Protein AF-A0A7S1X9G1-F1 (afdb_monomer)

Radius of gyration: 15.55 Å; Cα contacts (8 Å, |Δi|>4): 214; chains: 1; bounding box: 36×43×31 Å

Foldseek 3Di:
DLVLQVQFPDDAAAAELAQLVVVQVCCCPVNVDRAHSPHPRYHYNCDDDLVSVLVNLVVVCPDPSNVPVPRAAEDEDQDLNNQVCQLVADPHHNPPYQAEHEPPDPDDPVSVVVCVVSNHHYDYPVQVSVCSRPVDGPPDPPVPPDDPVVVVD

pLDDT: mean 86.14, std 13.45, range [38.91, 97.38]

Organism: NCBI:txid63592

Mean predicted aligned error: 6.25 Å

Nearest PDB structures (foldseek):
  7bdv-assembly2_C  TM=5.294E-01  e=7.866E-01  Sulfobacillus thermosulfidooxidans
  7bdv-assembly2_D  TM=4.601E-01  e=8.941E-01  Sulfobacillus thermosulfidooxidans
  7u1a-assembly1_A  TM=4.796E-01  e=8.960E+00  Saccharomyces cerevisiae

Solvent-accessible surface area (backbone atoms only — not comparable to full-atom values): 8948 Å² total; per-residue (Å²): 93,48,70,22,66,75,64,28,85,60,93,75,70,48,81,35,55,48,49,32,66,56,48,25,47,47,35,32,77,76,46,71,37,91,47,61,46,84,34,95,44,50,46,48,53,37,45,83,65,68,63,49,48,53,49,50,52,50,60,52,50,71,33,71,77,51,64,40,89,88,53,80,46,78,46,78,44,34,43,57,70,58,53,50,45,47,72,70,28,66,92,82,48,50,82,80,52,47,51,33,37,39,68,84,49,73,61,54,71,68,49,52,52,51,33,51,77,69,76,27,46,74,32,50,70,67,48,48,28,39,28,46,45,68,73,30,42,89,97,46,98,73,88,48,73,74,55,80,75,66,75,76,107

Structure (mmCIF, N/CA/C/O backbone):
data_AF-A0A7S1X9G1-F1
#
_entry.id   AF-A0A7S1X9G1-F1
#
loop_
_atom_site.group_PDB
_atom_site.id
_atom_site.type_symbol
_atom_site.label_atom_id
_atom_site.label_alt_id
_atom_site.label_comp_id
_atom_site.label_asym_id
_atom_site.label_entity_id
_atom_site.label_seq_id
_atom_site.pdbx_PDB_ins_code
_atom_site.Cartn_x
_atom_site.Cartn_y
_atom_site.Cartn_z
_atom_site.occupancy
_atom_site.B_iso_or_equiv
_atom_site.auth_seq_id
_atom_site.auth_comp_id
_atom_site.auth_asym_id
_atom_site.auth_atom_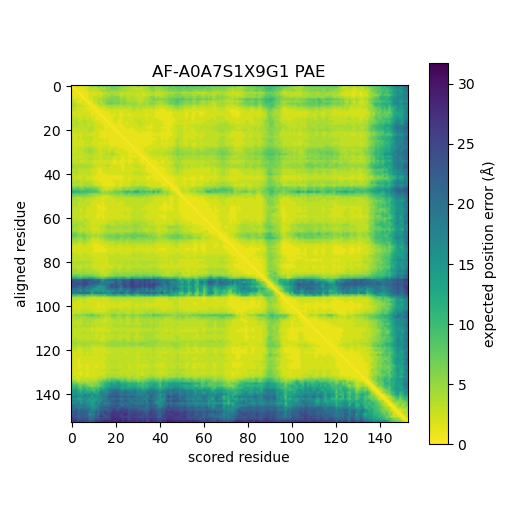id
_atom_site.pdbx_PDB_model_num
ATOM 1 N N . MET A 1 1 ? 6.888 -7.278 9.566 1.00 85.00 1 MET A N 1
ATOM 2 C CA . MET A 1 1 ? 6.854 -6.785 8.170 1.00 85.00 1 MET A CA 1
ATOM 3 C C . MET A 1 1 ? 7.699 -7.633 7.224 1.00 85.00 1 MET A C 1
ATOM 5 O O . MET A 1 1 ? 7.128 -8.237 6.334 1.00 85.00 1 MET A O 1
ATOM 9 N N . ILE A 1 2 ? 9.022 -7.736 7.415 1.00 88.12 2 ILE A N 1
ATOM 10 C CA . ILE A 1 2 ? 9.921 -8.515 6.529 1.00 88.12 2 ILE A CA 1
ATOM 11 C C . ILE A 1 2 ? 9.419 -9.940 6.299 1.00 88.12 2 ILE A C 1
ATOM 13 O O . ILE A 1 2 ? 9.226 -10.367 5.166 1.00 88.12 2 ILE A O 1
ATOM 17 N N . ASP A 1 3 ? 9.166 -10.645 7.398 1.00 88.31 3 ASP A N 1
ATOM 18 C CA . ASP A 1 3 ? 8.652 -12.009 7.379 1.00 88.31 3 ASP A CA 1
ATOM 19 C C . ASP A 1 3 ? 7.302 -12.123 6.651 1.00 88.31 3 ASP A C 1
ATOM 21 O O . ASP A 1 3 ? 7.088 -13.056 5.887 1.00 88.31 3 ASP A O 1
ATOM 25 N N . ALA A 1 4 ? 6.421 -11.131 6.821 1.00 90.19 4 ALA A N 1
ATOM 26 C CA . ALA A 1 4 ? 5.140 -11.080 6.124 1.00 90.19 4 ALA A CA 1
ATOM 27 C C . ALA A 1 4 ? 5.324 -10.928 4.609 1.00 90.19 4 ALA A C 1
ATOM 29 O O . ALA A 1 4 ? 4.741 -11.685 3.847 1.00 90.19 4 ALA A O 1
ATOM 30 N N . LEU A 1 5 ? 6.173 -9.995 4.170 1.00 88.50 5 LEU A N 1
ATOM 31 C CA . LEU A 1 5 ? 6.416 -9.750 2.746 1.00 88.50 5 LEU A CA 1
ATOM 32 C C . LEU A 1 5 ? 7.124 -10.922 2.059 1.00 88.50 5 LEU A C 1
ATOM 34 O O . LEU A 1 5 ? 6.813 -11.227 0.913 1.00 88.50 5 LEU A O 1
ATOM 38 N N . ARG A 1 6 ? 8.062 -11.587 2.746 1.00 84.94 6 ARG A N 1
ATOM 39 C CA . ARG A 1 6 ? 8.788 -12.747 2.203 1.00 84.94 6 ARG A CA 1
ATOM 40 C C . ARG A 1 6 ? 7.896 -13.965 1.992 1.00 84.94 6 ARG A C 1
ATOM 42 O O . ARG A 1 6 ? 8.111 -14.701 1.036 1.00 84.94 6 ARG A O 1
ATOM 49 N N . HIS A 1 7 ? 6.929 -14.170 2.880 1.00 83.56 7 HIS A N 1
ATOM 50 C CA . HIS A 1 7 ? 6.037 -15.329 2.857 1.00 83.56 7 HIS A CA 1
ATOM 51 C C . HIS A 1 7 ? 4.638 -15.000 2.329 1.00 83.56 7 HIS A C 1
ATOM 53 O O . HIS A 1 7 ? 3.750 -15.843 2.414 1.00 83.56 7 HIS A O 1
ATOM 59 N N . SER A 1 8 ? 4.425 -13.791 1.801 1.00 86.00 8 SER A N 1
ATOM 60 C CA . SER A 1 8 ? 3.124 -13.411 1.264 1.00 86.00 8 SER A CA 1
ATOM 61 C C . SER A 1 8 ? 2.798 -14.283 0.047 1.00 86.00 8 SER A C 1
ATOM 63 O O . SER A 1 8 ? 3.575 -14.296 -0.913 1.00 86.00 8 SER A O 1
ATOM 65 N N . PRO A 1 9 ? 1.655 -14.989 0.043 1.00 85.62 9 PRO A N 1
ATOM 66 C CA . PRO A 1 9 ? 1.196 -15.724 -1.130 1.00 85.62 9 PRO A CA 1
ATOM 67 C C . PRO A 1 9 ? 0.634 -14.784 -2.208 1.00 85.62 9 PRO A C 1
ATOM 69 O O . PRO A 1 9 ? 0.390 -15.209 -3.337 1.00 85.62 9 PRO A O 1
ATOM 72 N N . ASN A 1 10 ? 0.428 -13.506 -1.869 1.00 88.12 10 ASN A N 1
ATOM 73 C CA . ASN A 1 10 ? -0.228 -12.521 -2.712 1.00 88.12 10 ASN A CA 1
ATOM 74 C C . ASN A 1 10 ? 0.795 -11.620 -3.426 1.00 88.12 10 ASN A C 1
ATOM 76 O O . ASN A 1 10 ? 1.844 -11.289 -2.866 1.00 88.12 10 ASN A O 1
ATOM 80 N N . PRO A 1 11 ? 0.509 -11.162 -4.657 1.00 90.12 11 PRO A N 1
ATOM 81 C CA . PRO A 1 11 ? 1.350 -10.175 -5.323 1.00 90.12 11 PRO A CA 1
ATOM 82 C C . PRO A 1 11 ? 1.411 -8.856 -4.541 1.00 90.12 11 PRO A C 1
ATOM 84 O O . PRO A 1 11 ? 0.379 -8.269 -4.223 1.00 90.12 11 PRO A O 1
ATOM 87 N N . VAL A 1 12 ? 2.624 -8.350 -4.311 1.00 92.50 12 VAL A N 1
ATOM 88 C CA . VAL A 1 12 ? 2.865 -7.042 -3.683 1.00 92.50 12 VAL A CA 1
ATOM 89 C C . VAL A 1 12 ? 3.494 -6.088 -4.696 1.00 92.50 12 VAL A C 1
ATOM 91 O O . VAL A 1 12 ? 4.453 -6.445 -5.386 1.00 92.50 12 VAL A O 1
ATOM 94 N N . TYR A 1 13 ? 2.958 -4.869 -4.756 1.00 94.69 13 TYR A N 1
ATOM 95 C CA . TYR A 1 13 ? 3.455 -3.764 -5.573 1.00 94.69 13 TYR A CA 1
ATOM 96 C C . TYR A 1 13 ? 3.912 -2.617 -4.669 1.00 94.69 13 TYR A C 1
ATOM 98 O O . TYR A 1 13 ? 3.328 -2.379 -3.613 1.00 94.69 13 TYR A O 1
ATOM 106 N N . PHE A 1 14 ? 4.941 -1.887 -5.091 1.00 95.25 14 PHE A N 1
ATOM 107 C CA . PHE A 1 14 ? 5.507 -0.761 -4.355 1.00 95.25 14 PHE A CA 1
ATOM 108 C C . PHE A 1 14 ? 5.267 0.530 -5.132 1.00 95.25 14 PHE A C 1
ATOM 110 O O . PHE A 1 14 ? 5.796 0.691 -6.228 1.00 95.25 14 PHE A O 1
ATOM 117 N N . ALA A 1 15 ? 4.497 1.455 -4.560 1.00 94.88 15 ALA A N 1
ATOM 118 C CA . ALA A 1 15 ? 4.216 2.766 -5.140 1.00 94.88 15 ALA A CA 1
ATOM 119 C C . ALA A 1 15 ? 4.892 3.862 -4.302 1.00 94.88 15 ALA A C 1
ATOM 121 O O . ALA A 1 15 ? 4.564 4.041 -3.132 1.00 94.88 15 ALA A O 1
ATOM 122 N N . SER A 1 16 ? 5.848 4.597 -4.874 1.00 94.62 16 SER A N 1
ATOM 123 C CA . SER A 1 16 ? 6.667 5.561 -4.132 1.00 94.62 16 SER A CA 1
ATOM 124 C C . SER A 1 16 ? 6.998 6.813 -4.936 1.00 94.62 16 SER A C 1
ATOM 126 O O . SER A 1 16 ? 7.217 6.766 -6.143 1.00 94.62 16 SER A O 1
ATOM 128 N N . SER A 1 17 ? 7.111 7.947 -4.244 1.00 94.31 17 SER A N 1
ATOM 129 C CA . SER A 1 17 ? 7.628 9.201 -4.807 1.00 94.31 17 SER A CA 1
ATOM 130 C C . SER A 1 17 ? 9.154 9.213 -4.961 1.00 94.31 17 SER A C 1
ATOM 132 O O . SER A 1 17 ? 9.709 10.091 -5.617 1.00 94.31 17 SER A O 1
ATOM 134 N N . LYS A 1 18 ? 9.853 8.244 -4.356 1.00 94.88 18 LYS A N 1
ATOM 135 C CA . LYS A 1 18 ? 11.308 8.069 -4.466 1.00 94.88 18 LYS A CA 1
ATOM 136 C C . LYS A 1 18 ? 11.678 7.476 -5.827 1.00 94.88 18 LYS A C 1
ATOM 138 O O . LYS A 1 18 ? 10.849 6.829 -6.454 1.00 94.88 18 LYS A O 1
ATOM 143 N N . SER A 1 19 ? 12.921 7.665 -6.275 1.00 96.56 19 SER A N 1
ATOM 144 C CA . SER A 1 19 ? 13.422 7.031 -7.505 1.00 96.56 19 SER A CA 1
ATOM 145 C C . SER A 1 19 ? 13.471 5.504 -7.378 1.00 96.56 19 SER A C 1
ATOM 147 O O . SER A 1 19 ? 13.621 4.982 -6.272 1.00 96.56 19 SER A O 1
ATOM 149 N N . GLY A 1 20 ? 13.397 4.788 -8.505 1.00 96.44 20 GLY A N 1
ATOM 150 C CA . GLY A 1 20 ? 13.405 3.319 -8.519 1.00 96.44 20 GLY A CA 1
ATOM 151 C C . GLY A 1 20 ? 14.641 2.733 -7.835 1.00 96.44 20 GLY A C 1
ATOM 152 O O . GLY A 1 20 ? 14.514 1.875 -6.963 1.00 96.44 20 GLY A O 1
ATOM 153 N N . ALA A 1 21 ? 15.826 3.271 -8.139 1.00 96.56 21 ALA A N 1
ATOM 154 C CA . ALA A 1 21 ? 17.077 2.866 -7.500 1.00 96.56 21 ALA A CA 1
ATOM 155 C C . ALA A 1 21 ? 17.040 3.027 -5.968 1.00 96.56 21 ALA A C 1
ATOM 157 O O . ALA A 1 21 ? 17.523 2.164 -5.234 1.00 96.56 21 ALA A O 1
ATOM 158 N N . LEU A 1 22 ? 16.436 4.112 -5.464 1.00 96.81 22 LEU A N 1
ATOM 159 C CA . LEU A 1 22 ? 16.304 4.334 -4.025 1.00 96.81 22 LEU A CA 1
ATOM 160 C C . LEU A 1 22 ? 15.273 3.392 -3.394 1.00 96.81 22 LEU A C 1
ATOM 162 O O . LEU A 1 22 ? 15.530 2.864 -2.316 1.00 96.81 22 LEU A O 1
ATOM 166 N N . VAL A 1 23 ? 14.136 3.154 -4.056 1.00 96.62 23 VAL A N 1
ATOM 167 C CA . VAL A 1 23 ? 13.137 2.172 -3.599 1.00 96.62 23 VAL A CA 1
ATOM 168 C C . VAL A 1 23 ? 13.781 0.795 -3.483 1.00 96.62 23 VAL A C 1
ATOM 170 O O . VAL A 1 23 ? 13.756 0.207 -2.409 1.00 96.62 23 VAL A O 1
ATOM 173 N N . SER A 1 24 ? 14.435 0.327 -4.542 1.00 96.44 24 SER A N 1
ATO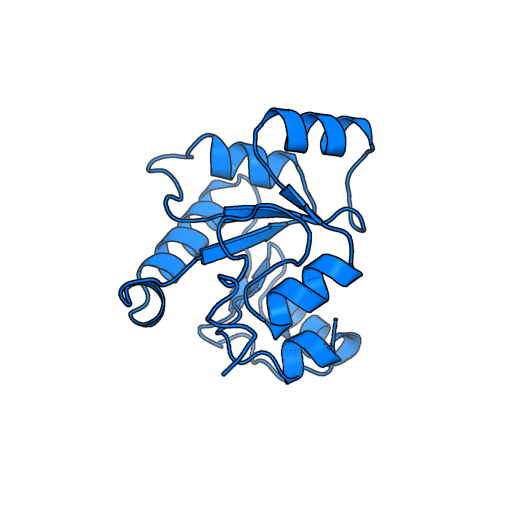M 174 C CA . SER A 1 24 ? 15.088 -0.988 -4.595 1.00 96.44 24 SER A CA 1
ATOM 175 C C . SER A 1 24 ? 16.144 -1.149 -3.511 1.00 96.44 24 SER A C 1
ATOM 177 O O . SER A 1 24 ? 16.193 -2.168 -2.824 1.00 96.44 24 SER A O 1
ATOM 179 N N . ARG A 1 25 ? 16.941 -0.100 -3.278 1.00 96.94 25 ARG A N 1
ATOM 180 C CA . ARG A 1 25 ? 17.902 -0.077 -2.177 1.00 96.94 25 ARG A CA 1
ATOM 181 C C . ARG A 1 25 ? 17.223 -0.177 -0.812 1.00 96.94 25 ARG A C 1
ATOM 183 O O . ARG A 1 25 ? 17.659 -0.972 0.006 1.00 96.94 25 ARG A O 1
ATOM 190 N N . ILE A 1 26 ? 16.160 0.588 -0.556 1.00 94.44 26 ILE A N 1
ATOM 191 C CA . ILE A 1 26 ? 15.425 0.527 0.720 1.00 94.44 26 ILE A CA 1
ATOM 192 C C . ILE A 1 26 ? 14.802 -0.859 0.925 1.00 94.44 26 ILE A C 1
ATOM 194 O O . ILE A 1 26 ? 14.878 -1.405 2.025 1.00 94.44 26 ILE A O 1
ATOM 198 N N . LEU A 1 27 ? 14.209 -1.446 -0.118 1.00 93.88 27 LEU A N 1
ATOM 199 C CA . LEU A 1 27 ? 13.636 -2.793 -0.064 1.00 93.88 27 LEU A CA 1
ATOM 200 C C . LEU A 1 27 ? 14.705 -3.838 0.281 1.00 93.88 27 LEU A C 1
ATOM 202 O O . LEU A 1 27 ? 14.466 -4.703 1.123 1.00 93.88 27 LEU A O 1
ATOM 206 N N . ARG A 1 28 ? 15.903 -3.720 -0.295 1.00 94.69 28 ARG A N 1
ATOM 207 C CA . ARG A 1 28 ? 17.024 -4.610 0.011 1.00 94.69 28 ARG A CA 1
ATOM 208 C C . ARG A 1 28 ? 17.567 -4.386 1.420 1.00 94.69 28 ARG A C 1
ATOM 210 O O . ARG A 1 28 ? 17.624 -5.330 2.200 1.00 94.69 28 ARG A O 1
ATOM 217 N N . ASP A 1 29 ? 17.936 -3.153 1.747 1.00 94.69 29 ASP A N 1
ATOM 218 C CA . ASP A 1 29 ? 18.687 -2.826 2.962 1.00 94.69 29 ASP A CA 1
ATOM 219 C C . ASP A 1 29 ? 17.807 -2.943 4.219 1.00 94.69 29 ASP A C 1
ATOM 221 O O . ASP A 1 29 ? 18.258 -3.450 5.245 1.00 94.69 29 ASP A O 1
ATOM 225 N N . ASN A 1 30 ? 16.534 -2.531 4.139 1.00 90.69 30 ASN A N 1
ATOM 226 C CA . ASN A 1 30 ? 15.641 -2.492 5.302 1.00 90.69 30 ASN A CA 1
ATOM 227 C C . ASN A 1 30 ? 14.681 -3.677 5.365 1.00 90.69 30 ASN A C 1
ATOM 229 O O . ASN A 1 30 ? 14.254 -4.050 6.456 1.00 90.69 30 ASN A O 1
ATOM 233 N N . LEU A 1 31 ? 14.292 -4.238 4.213 1.00 87.38 31 LEU A N 1
ATOM 234 C CA . LEU A 1 31 ? 13.317 -5.331 4.157 1.00 87.38 31 LEU A CA 1
ATOM 235 C C . LEU A 1 31 ? 13.919 -6.658 3.689 1.00 87.38 31 LEU A C 1
ATOM 237 O O . LEU A 1 31 ? 13.233 -7.679 3.715 1.00 87.38 31 LEU A O 1
ATOM 241 N N . GLY A 1 32 ? 15.194 -6.677 3.291 1.00 88.88 32 GLY A N 1
ATOM 242 C CA . GLY A 1 32 ? 15.854 -7.876 2.788 1.00 88.88 32 GLY A CA 1
ATOM 243 C C . GLY A 1 32 ? 15.150 -8.475 1.569 1.00 88.88 32 GL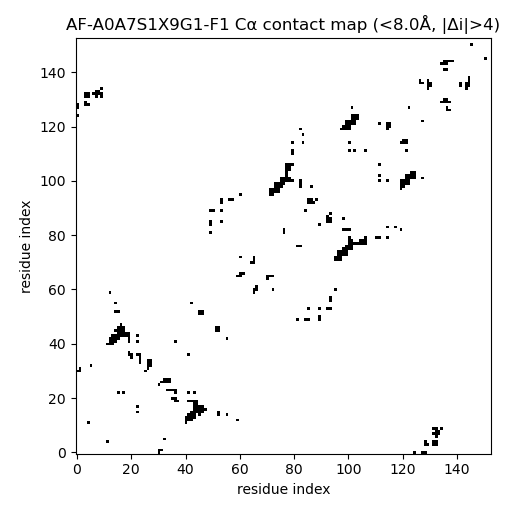Y A C 1
ATOM 244 O O . GLY A 1 32 ? 15.129 -9.702 1.449 1.00 88.88 32 GLY A O 1
ATOM 245 N N . LEU A 1 33 ? 14.524 -7.632 0.741 1.00 90.38 33 LEU A N 1
ATOM 246 C CA . LEU A 1 33 ? 13.841 -7.989 -0.501 1.00 90.38 33 LEU A CA 1
ATOM 247 C C . LEU A 1 33 ? 14.675 -7.499 -1.685 1.00 90.38 33 LEU A C 1
ATOM 249 O O . LEU A 1 33 ? 14.834 -6.294 -1.871 1.00 90.38 33 LEU A O 1
ATOM 253 N N . ASP A 1 34 ? 15.191 -8.421 -2.495 1.00 92.56 34 ASP A N 1
ATOM 254 C CA . ASP A 1 34 ? 15.962 -8.063 -3.687 1.00 92.56 34 ASP A CA 1
ATOM 255 C C . ASP A 1 34 ? 15.023 -7.856 -4.883 1.00 92.56 34 ASP A C 1
ATOM 257 O O . ASP A 1 34 ? 14.731 -8.774 -5.648 1.00 92.56 34 ASP A O 1
ATOM 261 N N . VAL A 1 35 ? 14.474 -6.644 -4.981 1.00 93.38 35 VAL A N 1
ATOM 262 C CA . VAL A 1 35 ? 13.589 -6.221 -6.073 1.00 93.38 35 VAL A CA 1
ATOM 263 C C . VAL A 1 35 ? 14.339 -5.185 -6.915 1.00 93.38 35 VAL A C 1
ATOM 265 O O . VAL A 1 35 ? 14.647 -4.121 -6.380 1.00 93.38 35 VAL A O 1
ATOM 268 N N . PRO A 1 36 ? 14.648 -5.475 -8.192 1.00 95.19 36 PRO A N 1
ATOM 269 C CA . PRO A 1 36 ? 15.272 -4.518 -9.109 1.00 95.19 36 PRO A CA 1
ATOM 270 C C . PRO A 1 36 ? 14.414 -3.269 -9.348 1.00 95.19 36 PRO A C 1
ATOM 272 O O . PRO A 1 36 ? 13.189 -3.316 -9.211 1.00 95.19 36 PRO A O 1
ATOM 275 N N . ASP A 1 37 ? 15.037 -2.162 -9.756 1.00 94.38 37 ASP A N 1
ATOM 276 C CA . ASP A 1 37 ? 14.337 -0.893 -9.988 1.00 94.38 37 ASP A CA 1
ATOM 277 C C . ASP A 1 37 ? 13.549 -0.842 -11.299 1.00 94.38 37 ASP A C 1
ATOM 279 O O . ASP A 1 37 ? 12.638 -0.025 -11.421 1.00 94.38 37 ASP A O 1
ATOM 283 N N . ASP A 1 38 ? 13.847 -1.743 -12.232 1.00 93.69 38 ASP A N 1
ATOM 284 C CA . ASP A 1 38 ? 13.092 -2.004 -13.460 1.00 93.69 38 ASP A CA 1
ATOM 285 C C . ASP A 1 38 ? 12.002 -3.082 -13.286 1.00 93.69 38 ASP A C 1
ATOM 287 O O . ASP A 1 38 ? 11.301 -3.436 -14.238 1.00 93.69 38 ASP A O 1
ATOM 291 N N . SER A 1 39 ? 11.825 -3.599 -12.066 1.00 94.94 39 SER A N 1
ATOM 292 C CA . SER A 1 39 ? 10.797 -4.589 -11.762 1.00 94.94 39 SER A CA 1
ATOM 293 C C . SER A 1 39 ? 9.397 -4.052 -12.083 1.00 94.94 39 SER A C 1
ATOM 295 O O . SER A 1 39 ? 9.039 -2.959 -11.638 1.00 94.94 39 SER A O 1
ATOM 297 N N . PRO A 1 40 ? 8.511 -4.852 -12.712 1.00 92.75 40 PRO A N 1
ATOM 298 C CA . PRO A 1 40 ? 7.124 -4.451 -12.968 1.00 92.75 40 PRO A CA 1
ATOM 299 C C . PRO A 1 40 ? 6.292 -4.283 -11.684 1.00 92.75 40 PRO A C 1
ATOM 301 O O . PRO A 1 40 ? 5.122 -3.902 -11.750 1.00 92.75 40 PRO A O 1
ATOM 304 N N . ARG A 1 41 ? 6.870 -4.604 -10.517 1.00 93.00 41 ARG A N 1
ATOM 305 C CA . ARG A 1 41 ? 6.271 -4.400 -9.194 1.00 93.00 41 ARG A CA 1
ATOM 306 C C . ARG A 1 41 ? 6.611 -3.040 -8.583 1.00 93.00 41 ARG A C 1
ATOM 308 O O . ARG A 1 41 ? 6.037 -2.703 -7.552 1.00 93.00 41 ARG A O 1
ATOM 315 N N . VAL A 1 42 ? 7.532 -2.277 -9.174 1.00 95.81 42 VAL A N 1
ATOM 316 C CA . VAL A 1 42 ? 8.007 -0.994 -8.642 1.00 95.81 42 VAL A CA 1
ATOM 317 C C . VAL A 1 42 ? 7.459 0.154 -9.487 1.00 95.81 42 VAL A C 1
ATOM 319 O O . VAL A 1 42 ? 7.809 0.327 -10.647 1.00 95.81 42 VAL A O 1
ATOM 322 N N . PHE A 1 43 ? 6.614 0.973 -8.869 1.00 96.06 43 PHE A N 1
ATOM 323 C CA . PHE A 1 43 ? 6.091 2.223 -9.410 1.00 96.06 43 PHE A CA 1
ATOM 324 C C . PHE A 1 43 ? 6.740 3.372 -8.638 1.00 96.06 43 PHE A C 1
ATOM 326 O O . PHE A 1 43 ? 6.319 3.733 -7.539 1.00 96.06 43 PHE A O 1
ATOM 333 N N . ALA A 1 44 ? 7.825 3.903 -9.188 1.00 96.31 44 ALA A N 1
ATOM 334 C CA . ALA A 1 44 ? 8.670 4.903 -8.547 1.00 96.31 44 ALA A CA 1
ATOM 335 C C . ALA A 1 44 ? 8.510 6.292 -9.188 1.00 96.31 44 ALA A C 1
ATOM 337 O O . ALA A 1 44 ? 7.952 6.431 -10.273 1.00 96.31 44 ALA A O 1
ATOM 338 N N . GLY A 1 45 ? 9.015 7.333 -8.523 1.00 94.56 45 GLY A N 1
ATOM 339 C CA . GLY A 1 45 ? 8.952 8.713 -9.015 1.00 94.56 45 GLY A CA 1
ATOM 340 C C . GLY A 1 45 ? 7.540 9.306 -9.026 1.00 94.56 45 GLY A C 1
ATOM 341 O O . GLY A 1 45 ? 7.296 10.282 -9.729 1.00 94.56 45 GLY A O 1
ATOM 342 N N . LEU A 1 46 ? 6.615 8.740 -8.243 1.00 93.31 46 LEU A N 1
ATOM 343 C CA . LEU A 1 46 ? 5.227 9.192 -8.104 1.00 93.31 46 LEU A CA 1
ATOM 344 C C . LEU A 1 46 ? 5.153 10.460 -7.237 1.00 93.31 46 LEU A C 1
ATOM 346 O O . LEU A 1 46 ? 4.636 10.446 -6.116 1.00 93.31 46 LEU A O 1
ATOM 350 N N . LEU A 1 47 ? 5.778 11.537 -7.712 1.00 89.06 47 LEU A N 1
ATOM 351 C CA . LEU A 1 47 ? 5.805 12.826 -7.030 1.00 89.06 47 LEU A CA 1
ATOM 352 C C . LEU A 1 47 ? 4.381 13.399 -6.923 1.00 89.06 47 LEU A C 1
ATOM 354 O O . LEU A 1 47 ? 3.582 13.202 -7.841 1.00 89.06 47 LEU A O 1
ATOM 358 N N . PRO A 1 48 ? 4.058 14.123 -5.836 1.00 82.38 48 PRO A N 1
ATOM 359 C CA . PR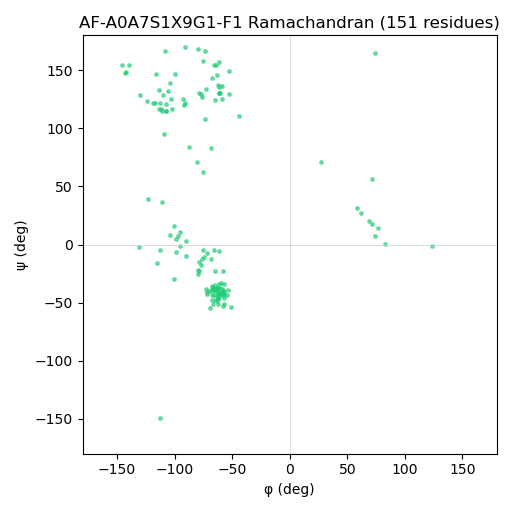O A 1 48 ? 2.831 14.904 -5.768 1.00 82.38 48 PRO A CA 1
ATOM 360 C C . PRO A 1 48 ? 2.696 15.853 -6.975 1.00 82.38 48 PRO A C 1
ATOM 362 O O . PRO A 1 48 ? 3.713 16.354 -7.464 1.00 82.38 48 PRO A O 1
ATOM 365 N N . PRO A 1 49 ? 1.465 16.162 -7.420 1.00 83.44 49 PRO A N 1
ATOM 366 C CA . PRO A 1 49 ? 0.191 15.807 -6.786 1.00 83.44 49 PRO A CA 1
ATOM 367 C C . PRO A 1 49 ? -0.256 14.348 -7.053 1.00 83.44 49 PRO A C 1
ATOM 369 O O . PRO A 1 49 ? 0.338 13.625 -7.849 1.00 83.44 49 PRO A O 1
ATOM 372 N N . ASN A 1 50 ? -1.276 13.872 -6.327 1.00 85.94 50 ASN A N 1
ATOM 373 C CA . ASN A 1 50 ? -1.641 12.446 -6.206 1.00 85.94 50 ASN A CA 1
ATOM 374 C C . ASN A 1 50 ? -2.052 11.728 -7.519 1.00 85.94 50 ASN A C 1
ATOM 376 O O . ASN A 1 50 ? -2.228 10.510 -7.516 1.00 85.94 50 ASN A O 1
ATOM 380 N N . GLN A 1 51 ? -2.161 12.436 -8.645 1.00 87.00 51 GLN A N 1
ATOM 381 C CA . GLN A 1 51 ? -2.513 11.913 -9.971 1.00 87.00 51 GLN A CA 1
ATOM 382 C C . GLN A 1 51 ? -1.561 10.807 -10.437 1.00 87.00 51 GLN A C 1
ATOM 384 O O . GLN A 1 51 ? -2.021 9.794 -10.959 1.00 87.00 51 GLN A O 1
ATOM 389 N N . ALA A 1 52 ? -0.250 10.968 -10.224 1.00 90.00 52 ALA A N 1
ATOM 390 C CA . ALA A 1 52 ? 0.735 9.959 -10.620 1.00 90.00 52 ALA A CA 1
ATOM 391 C C . ALA A 1 52 ? 0.513 8.638 -9.868 1.00 90.00 52 ALA A C 1
ATOM 393 O O . ALA A 1 52 ? 0.566 7.557 -10.455 1.00 90.00 52 ALA A O 1
ATOM 394 N N . LYS A 1 53 ? 0.189 8.722 -8.572 1.00 91.75 53 LYS A N 1
ATOM 395 C CA . LYS A 1 53 ? -0.118 7.544 -7.757 1.00 91.75 53 LYS A CA 1
ATOM 396 C C . LYS A 1 53 ? -1.458 6.916 -8.146 1.00 91.75 53 LYS A C 1
ATOM 398 O O . LYS A 1 53 ? -1.531 5.699 -8.263 1.00 91.75 53 LYS A O 1
ATOM 403 N N . ALA A 1 54 ? -2.478 7.723 -8.439 1.00 90.19 54 ALA A N 1
ATOM 404 C CA . ALA A 1 54 ? -3.750 7.223 -8.962 1.00 90.19 54 ALA A CA 1
ATOM 405 C C . ALA A 1 54 ? -3.572 6.481 -10.301 1.00 90.19 54 ALA A C 1
ATOM 407 O O . ALA A 1 54 ? -4.148 5.413 -10.494 1.00 90.19 54 ALA A O 1
ATOM 408 N N . ALA A 1 55 ? -2.741 7.007 -11.209 1.00 89.31 55 ALA A N 1
ATOM 409 C CA . ALA A 1 55 ? -2.410 6.340 -12.466 1.00 89.31 55 ALA A CA 1
ATOM 410 C C . ALA A 1 55 ? -1.705 4.996 -12.226 1.00 89.31 55 ALA A C 1
ATOM 412 O O . ALA A 1 55 ? -2.143 3.985 -12.765 1.00 89.31 55 ALA A O 1
ATOM 413 N N . ALA A 1 56 ? -0.709 4.954 -11.334 1.00 92.56 56 ALA A N 1
ATOM 414 C CA . ALA A 1 56 ? -0.043 3.708 -10.954 1.00 92.56 56 ALA A CA 1
ATOM 415 C C . ALA A 1 56 ? -1.025 2.662 -10.391 1.00 92.56 56 ALA A C 1
ATOM 417 O O . ALA A 1 56 ? -0.968 1.496 -10.770 1.00 92.56 56 ALA A O 1
ATOM 418 N N . LEU A 1 57 ? -1.967 3.061 -9.528 1.00 92.25 57 LEU A N 1
ATOM 419 C CA . LEU A 1 57 ? -2.988 2.148 -8.998 1.00 92.25 57 LEU A CA 1
ATOM 420 C C . LEU A 1 57 ? -3.941 1.626 -10.080 1.00 92.25 57 LEU A C 1
ATOM 422 O O . LEU A 1 57 ? -4.352 0.467 -10.014 1.00 92.25 57 LEU A O 1
ATOM 426 N N . ARG A 1 58 ? -4.273 2.434 -11.095 1.00 90.69 58 ARG A N 1
ATOM 427 C CA . ARG A 1 58 ? -5.044 1.968 -12.260 1.00 90.69 58 ARG A CA 1
ATOM 428 C C . ARG A 1 58 ? -4.248 0.977 -13.107 1.00 90.69 58 ARG A C 1
ATOM 430 O O . ARG A 1 58 ? -4.783 -0.072 -13.459 1.00 90.69 58 ARG A O 1
ATOM 437 N N . ASP A 1 59 ? -2.971 1.255 -13.356 1.00 91.56 59 ASP A N 1
ATOM 438 C CA . ASP A 1 59 ? -2.081 0.358 -14.103 1.00 91.56 59 ASP A CA 1
A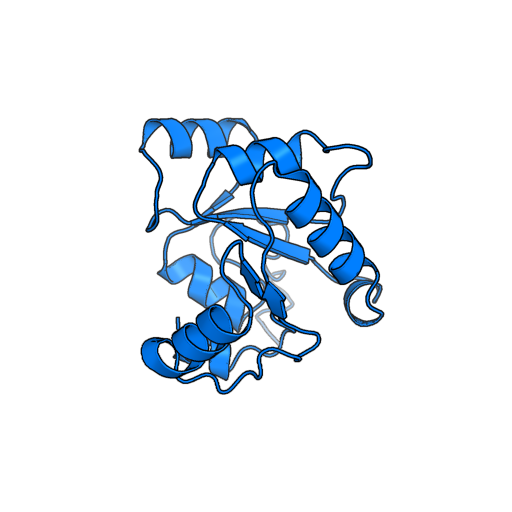TOM 439 C C . ASP A 1 59 ? -1.887 -0.984 -13.385 1.00 91.56 59 ASP A C 1
ATOM 441 O O . ASP A 1 59 ? -1.828 -2.036 -14.025 1.00 91.56 59 ASP A O 1
ATOM 445 N N . ILE A 1 60 ? -1.806 -0.966 -12.050 1.00 92.50 60 ILE A N 1
ATOM 446 C CA . ILE A 1 60 ? -1.765 -2.181 -11.228 1.00 92.50 60 ILE A CA 1
ATOM 447 C C . ILE A 1 60 ? -3.104 -2.916 -11.304 1.00 92.50 60 ILE A C 1
ATOM 449 O O . ILE A 1 60 ? -3.118 -4.118 -11.561 1.00 92.50 60 ILE A O 1
ATOM 453 N N . ALA A 1 61 ? -4.228 -2.216 -11.131 1.00 91.12 61 ALA A N 1
ATOM 454 C CA . ALA A 1 61 ? -5.552 -2.831 -11.192 1.00 91.12 61 ALA A CA 1
ATOM 455 C C . ALA A 1 61 ? -5.819 -3.492 -12.554 1.00 91.12 61 ALA A C 1
ATOM 457 O O . ALA A 1 61 ? -6.449 -4.542 -12.600 1.00 91.12 61 ALA A O 1
ATOM 458 N N . ALA A 1 62 ? -5.290 -2.944 -13.651 1.00 91.12 62 ALA A N 1
ATOM 459 C CA . ALA A 1 62 ? -5.419 -3.511 -14.994 1.00 91.12 62 ALA A CA 1
ATOM 460 C C . ALA A 1 62 ? -4.589 -4.793 -15.231 1.00 91.12 62 ALA A C 1
ATOM 462 O O . ALA A 1 62 ? -4.719 -5.426 -16.282 1.00 91.12 62 ALA A O 1
ATOM 463 N N . ARG A 1 63 ? -3.723 -5.205 -14.292 1.00 90.75 63 ARG A N 1
ATOM 464 C CA . ARG A 1 63 ? -2.924 -6.434 -14.435 1.00 90.75 63 ARG A CA 1
ATOM 465 C C . ARG A 1 63 ? -3.828 -7.675 -14.394 1.00 90.75 63 ARG A C 1
ATOM 467 O O . ARG A 1 63 ? -4.735 -7.723 -13.567 1.00 90.75 63 ARG A O 1
ATOM 474 N N . PRO A 1 64 ? -3.540 -8.736 -15.178 1.00 90.69 64 PRO A N 1
ATOM 475 C CA . PRO A 1 64 ? -4.383 -9.937 -15.221 1.00 90.69 64 PRO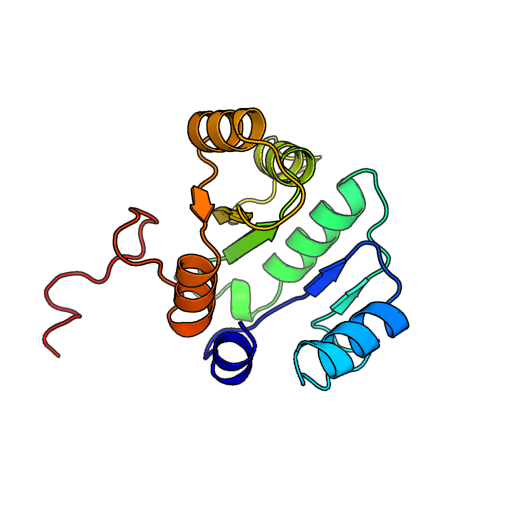 A CA 1
ATOM 476 C C . PRO A 1 64 ? -4.661 -10.565 -13.850 1.00 90.69 64 PRO A C 1
ATOM 478 O O . PRO A 1 64 ? -5.786 -10.964 -13.576 1.00 90.69 64 PRO A O 1
ATOM 481 N N . VAL A 1 65 ? -3.664 -10.587 -12.957 1.00 87.81 65 VAL A N 1
ATOM 482 C CA . VAL A 1 65 ? -3.820 -11.139 -11.601 1.00 87.81 65 VAL A CA 1
ATOM 483 C C . VAL A 1 65 ? -4.881 -10.394 -10.781 1.00 87.81 65 VAL A C 1
ATOM 485 O O . VAL A 1 65 ? -5.627 -11.020 -10.035 1.00 87.81 65 VAL A O 1
ATOM 488 N N . CYS A 1 66 ? -5.004 -9.081 -10.987 1.00 88.38 66 CYS A N 1
ATOM 489 C CA . CYS A 1 66 ? -5.976 -8.209 -10.331 1.00 88.38 66 CYS A CA 1
ATOM 490 C C . CYS A 1 66 ? -7.383 -8.300 -10.944 1.00 88.38 66 CYS A C 1
ATOM 492 O O . CYS A 1 66 ? -8.338 -7.852 -10.320 1.00 88.38 66 CYS A O 1
ATOM 494 N N . GLN A 1 67 ? -7.516 -8.875 -12.143 1.00 87.62 67 GLN A N 1
ATOM 495 C CA . GLN A 1 67 ? -8.790 -9.054 -12.853 1.00 87.62 67 GLN A CA 1
ATOM 496 C C . GLN A 1 67 ? -9.414 -10.438 -12.616 1.00 87.62 67 GLN A C 1
ATOM 498 O O . GLN A 1 67 ? -10.493 -10.734 -13.128 1.00 87.62 67 GLN A O 1
ATOM 503 N N . THR A 1 68 ? -8.744 -11.301 -11.848 1.00 86.88 68 THR A N 1
ATOM 504 C CA . THR A 1 68 ? -9.277 -12.615 -11.476 1.00 86.88 68 THR A CA 1
ATOM 505 C C . THR A 1 68 ? -10.567 -12.438 -10.665 1.00 86.88 68 THR A C 1
ATOM 507 O O . THR A 1 68 ? -10.589 -11.605 -9.756 1.00 86.88 68 THR A O 1
ATOM 510 N N . PRO A 1 69 ? -11.641 -13.203 -10.937 1.00 86.12 69 PRO A N 1
ATOM 511 C CA . PRO A 1 69 ? -12.854 -13.149 -10.129 1.00 86.12 69 PRO A CA 1
ATOM 512 C C . PRO A 1 69 ? -12.546 -13.339 -8.640 1.00 86.12 69 PRO A C 1
ATOM 514 O O . PRO A 1 69 ? -11.843 -14.273 -8.263 1.00 86.12 69 PRO A O 1
ATOM 517 N N . GLY A 1 70 ? -13.054 -12.434 -7.802 1.00 83.62 70 GLY A N 1
ATOM 518 C CA . GLY A 1 70 ? -12.804 -12.448 -6.359 1.00 83.62 70 GLY A CA 1
ATOM 519 C C . GLY A 1 70 ? -11.479 -11.812 -5.917 1.00 83.62 70 GLY A C 1
ATOM 520 O O . GLY A 1 70 ? -11.224 -11.763 -4.716 1.00 83.62 70 GLY A O 1
ATOM 521 N N . ALA A 1 71 ? -10.655 -11.289 -6.835 1.00 86.75 71 ALA A N 1
ATOM 522 C CA . ALA A 1 71 ? -9.454 -10.543 -6.471 1.00 86.75 71 ALA A CA 1
ATOM 523 C C . ALA A 1 71 ? -9.813 -9.286 -5.665 1.00 86.75 71 ALA A C 1
ATOM 525 O O . ALA A 1 71 ? -10.658 -8.481 -6.063 1.00 86.75 71 ALA A O 1
ATOM 526 N N . LYS A 1 72 ? -9.139 -9.108 -4.528 1.00 89.12 72 LYS A N 1
ATOM 527 C CA . LYS A 1 72 ? -9.294 -7.948 -3.647 1.00 89.12 72 LYS A CA 1
ATOM 528 C C . LYS A 1 72 ? -8.025 -7.109 -3.725 1.00 89.12 72 LYS A C 1
ATO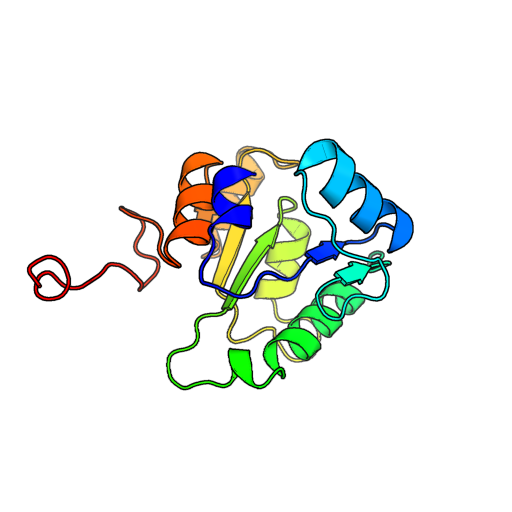M 530 O O . LYS A 1 72 ? -6.919 -7.630 -3.599 1.00 89.12 72 LYS A O 1
ATOM 535 N N . LEU A 1 73 ? -8.181 -5.812 -3.978 1.00 91.69 73 LEU A N 1
ATOM 536 C CA . LEU A 1 73 ? -7.055 -4.889 -4.096 1.00 91.69 73 LEU A CA 1
ATOM 537 C C . LEU A 1 73 ? -6.943 -4.069 -2.816 1.00 91.69 73 LEU A C 1
ATOM 539 O O . LEU A 1 73 ? -7.906 -3.425 -2.412 1.00 91.69 73 LEU A O 1
ATOM 543 N N . HIS A 1 74 ? -5.773 -4.092 -2.187 1.00 93.69 74 HIS A N 1
ATOM 544 C CA . HIS A 1 74 ? -5.518 -3.416 -0.917 1.00 93.69 74 HIS A CA 1
ATOM 545 C C . HIS A 1 74 ? -4.450 -2.344 -1.117 1.00 93.69 74 HIS A C 1
ATOM 547 O O . HIS A 1 74 ? -3.342 -2.644 -1.560 1.00 93.69 74 HIS A O 1
ATOM 553 N N . PHE A 1 75 ? -4.780 -1.094 -0.799 1.00 94.62 75 PHE A N 1
ATOM 554 C CA . PHE A 1 75 ? -3.856 0.030 -0.872 1.00 94.62 75 PHE A CA 1
ATOM 555 C C . PHE A 1 75 ? -3.559 0.556 0.531 1.00 94.62 75 PHE A C 1
ATOM 557 O O . PHE A 1 75 ? -4.470 0.956 1.254 1.00 94.62 75 PHE A O 1
ATOM 564 N N . ILE A 1 76 ? -2.279 0.550 0.900 1.00 95.44 76 ILE A N 1
ATOM 565 C CA . ILE A 1 76 ? -1.788 0.948 2.220 1.00 95.44 76 ILE A CA 1
ATOM 566 C C . ILE A 1 76 ? -0.858 2.148 2.034 1.00 95.44 76 ILE A C 1
ATOM 568 O O . ILE A 1 76 ? 0.138 2.051 1.318 1.00 95.44 76 ILE A O 1
ATOM 572 N N . ASP A 1 77 ? -1.172 3.263 2.684 1.00 95.31 77 ASP A N 1
ATOM 573 C CA . ASP A 1 77 ? -0.344 4.474 2.706 1.00 95.31 77 ASP A CA 1
ATOM 574 C C . ASP A 1 77 ? -0.370 5.054 4.124 1.00 95.31 77 ASP A C 1
ATOM 576 O O . ASP A 1 77 ? -1.299 4.802 4.892 1.00 95.31 77 ASP A O 1
ATOM 580 N N . ASP A 1 78 ? 0.655 5.803 4.509 1.00 95.38 78 ASP A N 1
ATOM 581 C CA . ASP A 1 78 ? 0.720 6.411 5.836 1.00 95.38 78 ASP A CA 1
ATOM 582 C C . ASP A 1 78 ? 0.288 7.878 5.857 1.00 95.38 78 ASP A C 1
ATOM 584 O O . ASP A 1 78 ? 0.139 8.445 6.941 1.00 95.38 78 ASP A O 1
ATOM 588 N N . ARG A 1 79 ? 0.031 8.477 4.687 1.00 94.19 79 ARG A N 1
ATOM 589 C CA . ARG A 1 79 ? -0.440 9.857 4.560 1.00 94.19 79 ARG A CA 1
ATOM 590 C C . ARG A 1 79 ? -1.937 9.891 4.283 1.00 94.19 79 ARG A C 1
ATOM 592 O O . ARG A 1 79 ? -2.399 9.479 3.216 1.00 94.19 79 ARG A O 1
ATOM 599 N N . PHE A 1 80 ? -2.693 10.467 5.216 1.00 93.75 80 PHE A N 1
ATOM 600 C CA . PHE A 1 80 ? -4.147 10.585 5.101 1.00 93.75 80 PHE A CA 1
ATOM 601 C C . PHE A 1 80 ? -4.585 11.354 3.843 1.00 93.75 80 PHE A C 1
ATOM 603 O O . PHE A 1 80 ? -5.491 10.901 3.148 1.00 93.75 80 PHE A O 1
ATOM 610 N N . GLU A 1 81 ? -3.890 12.436 3.469 1.00 91.25 81 GLU A N 1
ATOM 611 C CA . GLU A 1 81 ? -4.176 13.196 2.237 1.00 91.25 81 GLU A CA 1
ATOM 612 C C . GLU A 1 81 ? -4.124 12.334 0.961 1.00 91.25 81 GLU A C 1
ATOM 614 O O . GLU A 1 81 ? -4.899 12.549 0.026 1.00 91.25 81 GLU A O 1
ATOM 619 N N . THR A 1 82 ? -3.234 11.333 0.918 1.00 91.44 82 THR A N 1
ATOM 620 C CA . THR A 1 82 ? -3.126 10.410 -0.215 1.00 91.44 82 THR A CA 1
ATOM 621 C C . THR A 1 82 ? -4.393 9.574 -0.294 1.00 91.44 82 THR A C 1
ATOM 623 O O . THR A 1 82 ? -5.016 9.492 -1.350 1.00 91.44 82 THR A O 1
ATOM 626 N N . LEU A 1 83 ? -4.786 8.965 0.827 1.00 92.31 83 LEU A N 1
ATOM 627 C CA . LEU A 1 83 ? -5.942 8.075 0.900 1.00 92.31 83 LEU A CA 1
ATOM 628 C C . LEU A 1 83 ? -7.244 8.833 0.665 1.00 92.31 83 LEU A C 1
ATOM 630 O O . LEU A 1 83 ? -8.107 8.337 -0.050 1.00 92.31 83 LEU A O 1
ATOM 634 N N . GLN A 1 84 ? -7.358 10.055 1.183 1.00 89.06 84 GLN A N 1
ATOM 635 C CA . GLN A 1 84 ? -8.496 10.924 0.915 1.00 89.06 84 GLN A CA 1
ATOM 636 C C . GLN A 1 84 ? -8.605 11.243 -0.580 1.00 89.06 84 GLN A C 1
ATOM 638 O O . GLN A 1 84 ? -9.689 11.128 -1.146 1.00 89.06 84 GLN A O 1
ATOM 643 N N . ALA A 1 85 ? -7.495 11.575 -1.249 1.00 86.81 85 ALA A N 1
ATOM 644 C CA . ALA A 1 85 ? -7.498 11.802 -2.694 1.00 86.81 85 ALA A CA 1
ATOM 645 C C . ALA A 1 85 ? -7.871 10.533 -3.481 1.00 86.81 85 ALA A C 1
ATOM 647 O O . ALA A 1 85 ? -8.639 10.604 -4.440 1.00 86.81 85 ALA A O 1
ATOM 648 N N . MET A 1 86 ? -7.375 9.364 -3.065 1.00 87.38 86 MET A N 1
ATOM 649 C CA . MET A 1 86 ? -7.755 8.086 -3.675 1.00 87.38 86 MET A CA 1
ATOM 650 C C . MET A 1 86 ? -9.251 7.792 -3.481 1.00 87.38 86 MET A C 1
ATOM 652 O O . MET A 1 86 ? -9.935 7.438 -4.439 1.00 87.38 86 MET A O 1
ATOM 656 N N . SER A 1 87 ? -9.780 8.017 -2.277 1.00 82.62 87 SER A N 1
ATOM 657 C CA . SER A 1 87 ? -11.196 7.821 -1.949 1.00 82.62 87 SER A CA 1
ATOM 658 C C . SER A 1 87 ? -12.116 8.794 -2.688 1.00 82.62 87 SER A C 1
ATOM 660 O O . SER A 1 87 ? -13.198 8.404 -3.114 1.00 82.62 87 SER A O 1
ATOM 662 N N . ALA A 1 88 ? -11.699 10.052 -2.849 1.00 72.81 88 ALA A N 1
ATOM 663 C CA . ALA A 1 88 ? -12.461 11.091 -3.544 1.00 72.81 88 ALA A CA 1
ATOM 664 C C . ALA A 1 88 ? -12.445 10.931 -5.076 1.00 72.81 88 ALA A C 1
ATOM 666 O O . ALA A 1 88 ? -13.128 11.668 -5.782 1.00 72.81 88 ALA A O 1
ATOM 667 N N . GLY A 1 89 ? -11.681 9.964 -5.594 1.00 63.12 89 GLY A N 1
ATOM 668 C CA . GLY A 1 89 ? -11.728 9.560 -6.990 1.00 63.12 89 GLY A CA 1
ATOM 669 C C . GLY A 1 89 ? -11.124 10.572 -7.959 1.00 63.12 89 GLY A C 1
ATOM 670 O O . GLY A 1 89 ? -11.784 10.967 -8.917 1.00 63.12 89 GLY A O 1
ATOM 671 N N . VAL A 1 90 ? -9.852 10.941 -7.754 1.00 55.25 90 VAL A N 1
ATOM 672 C CA . VAL A 1 90 ? -9.048 11.707 -8.731 1.00 55.25 90 VAL A CA 1
ATOM 673 C C . VAL A 1 90 ? -9.248 11.147 -10.153 1.00 55.25 90 VAL A C 1
ATOM 675 O O . VAL A 1 90 ? -8.832 10.023 -10.441 1.00 55.25 90 VAL A O 1
ATOM 678 N N . GLU A 1 91 ? -9.919 11.936 -11.004 1.00 48.44 91 GLU A N 1
ATOM 679 C CA . GLU A 1 91 ? -10.239 11.710 -12.429 1.00 48.44 91 GLU A CA 1
ATOM 680 C C . GLU A 1 91 ? -10.350 10.230 -12.849 1.00 48.44 91 GLU A C 1
ATOM 682 O O . GLU A 1 91 ? -9.493 9.694 -13.552 1.00 48.44 91 GLU A O 1
ATOM 687 N N . GLY A 1 92 ? -11.415 9.558 -12.399 1.00 53.72 92 GLY A N 1
ATOM 688 C CA . GLY A 1 92 ? -11.770 8.199 -12.842 1.00 53.72 92 GLY A CA 1
ATOM 689 C C . GLY A 1 92 ? -11.887 7.158 -11.729 1.00 53.72 92 GLY A C 1
ATOM 690 O O . GLY A 1 92 ? -12.234 6.014 -12.008 1.00 53.72 92 GLY A O 1
ATOM 691 N N . GLY A 1 93 ? -11.639 7.548 -10.475 1.00 55.34 93 GLY A N 1
ATOM 692 C CA . GLY A 1 93 ? -11.713 6.637 -9.336 1.00 55.34 93 GLY A CA 1
ATOM 693 C C . GLY A 1 93 ? -10.541 5.653 -9.258 1.00 55.34 93 GLY A C 1
ATOM 694 O O . GLY A 1 93 ? -9.785 5.442 -10.207 1.00 55.34 93 GLY A O 1
ATOM 695 N N . VAL A 1 94 ? -10.404 5.042 -8.084 1.00 64.62 94 VAL A N 1
ATOM 696 C CA . VAL A 1 94 ? -9.604 3.832 -7.844 1.00 64.62 94 VAL A CA 1
ATOM 697 C C . VAL A 1 94 ? -10.511 2.753 -7.248 1.00 64.62 94 VAL A C 1
ATOM 699 O O . VAL A 1 94 ? -10.120 1.986 -6.381 1.00 64.62 94 VAL A O 1
ATOM 702 N N . ALA A 1 95 ? -11.754 2.649 -7.723 1.00 64.44 95 ALA A N 1
ATOM 703 C CA . ALA A 1 95 ? -12.456 1.375 -7.594 1.00 64.44 95 ALA A CA 1
ATOM 704 C C . ALA A 1 95 ? -11.630 0.328 -8.374 1.00 64.44 95 ALA A C 1
ATOM 706 O O . ALA A 1 95 ? -11.241 0.625 -9.507 1.00 64.44 95 ALA A O 1
ATOM 707 N N . PRO A 1 96 ? -11.294 -0.847 -7.807 1.00 78.12 96 PRO A N 1
ATOM 708 C CA . PRO A 1 96 ? -11.895 -1.497 -6.633 1.00 78.12 96 PRO A CA 1
ATOM 709 C C . PRO A 1 96 ? -11.001 -1.559 -5.363 1.00 78.12 96 PRO A C 1
ATOM 711 O O . PRO A 1 96 ? -11.011 -2.563 -4.652 1.00 78.12 96 PRO A O 1
ATOM 714 N N . TRP A 1 97 ? -10.189 -0.541 -5.068 1.00 90.44 97 TRP A N 1
ATOM 715 C CA . TRP A 1 97 ? -9.219 -0.593 -3.965 1.00 90.44 97 TRP A CA 1
ATOM 716 C C . TRP A 1 97 ? -9.859 -0.404 -2.576 1.00 90.44 97 TRP A C 1
ATOM 718 O O . TRP A 1 97 ? -10.548 0.583 -2.325 1.00 90.44 97 TRP A O 1
ATOM 728 N N . LYS A 1 98 ? -9.549 -1.310 -1.641 1.00 91.75 98 LYS A N 1
ATOM 729 C CA . LYS A 1 98 ? -9.726 -1.116 -0.194 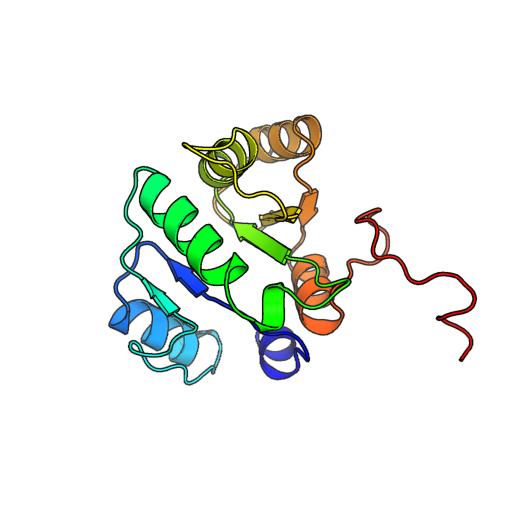1.00 91.75 98 LYS A CA 1
ATOM 730 C C . LYS A 1 98 ? -8.582 -0.258 0.336 1.00 91.75 98 LYS A C 1
ATOM 732 O O . LYS A 1 98 ? -7.417 -0.541 0.050 1.00 91.75 98 LYS A O 1
ATOM 737 N N . LEU A 1 99 ? -8.910 0.785 1.092 1.00 93.06 99 LEU A N 1
ATOM 738 C CA . LEU A 1 99 ? -7.956 1.807 1.520 1.00 93.06 99 LEU A CA 1
ATOM 739 C C . LEU A 1 99 ? -7.607 1.645 2.998 1.00 93.06 99 LEU A C 1
ATOM 741 O O . LEU A 1 99 ? -8.497 1.552 3.845 1.00 93.06 99 LEU A O 1
ATOM 745 N N . TYR A 1 100 ? -6.310 1.672 3.297 1.00 95.19 100 TYR A N 1
ATOM 746 C CA . TYR A 1 100 ? -5.789 1.488 4.643 1.00 95.19 100 TYR A CA 1
ATOM 747 C C . TYR A 1 100 ? -4.791 2.586 5.012 1.00 95.19 100 TYR A C 1
ATOM 749 O O . TYR A 1 100 ? -3.821 2.822 4.288 1.00 95.19 100 TYR A O 1
ATOM 757 N N . LEU A 1 101 ? -5.004 3.220 6.167 1.00 97.06 101 LEU A N 1
ATOM 758 C CA . LEU A 1 101 ? -4.060 4.157 6.772 1.00 97.06 101 LEU A CA 1
ATOM 759 C C . LEU A 1 101 ? -3.132 3.413 7.732 1.00 97.06 101 LEU A C 1
ATOM 761 O O . LEU A 1 101 ? -3.583 2.842 8.725 1.00 97.06 101 LEU A O 1
ATOM 765 N N . ALA A 1 102 ? -1.830 3.453 7.468 1.00 97.38 102 ALA A N 1
ATOM 766 C CA . ALA A 1 102 ? -0.820 2.892 8.358 1.00 97.38 102 ALA A CA 1
ATOM 767 C C . ALA A 1 102 ? -0.626 3.778 9.602 1.00 97.38 102 ALA A C 1
ATOM 769 O O . ALA A 1 102 ? -0.030 4.851 9.522 1.00 97.38 102 ALA A O 1
ATOM 770 N N . ALA A 1 103 ? -1.080 3.330 10.776 1.00 96.50 103 ALA A N 1
ATOM 771 C CA . ALA A 1 103 ? -1.041 4.120 12.014 1.00 96.50 103 ALA A CA 1
ATOM 772 C C . ALA A 1 103 ? 0.376 4.376 12.564 1.00 96.50 103 ALA A C 1
ATOM 774 O O . ALA A 1 103 ? 0.546 5.191 13.465 1.00 96.50 103 ALA A O 1
ATOM 775 N N . TRP A 1 104 ? 1.386 3.668 12.050 1.00 94.88 104 TRP A N 1
ATOM 776 C CA . TRP A 1 104 ? 2.782 3.752 12.500 1.00 94.88 104 TRP A CA 1
ATOM 777 C C . TRP A 1 104 ? 3.658 4.682 11.642 1.00 94.88 104 TRP A C 1
ATOM 779 O O . TRP A 1 104 ? 4.878 4.691 11.814 1.00 94.88 104 TRP A O 1
ATOM 789 N N . GLY A 1 105 ? 3.068 5.416 10.693 1.00 90.88 105 GLY A N 1
ATOM 790 C CA . GLY A 1 105 ? 3.785 6.343 9.812 1.00 90.88 105 GLY A CA 1
ATOM 791 C C . GLY A 1 105 ? 3.434 7.813 10.053 1.00 90.88 105 GLY A C 1
ATOM 792 O O . GLY A 1 105 ? 3.143 8.222 11.177 1.00 90.88 105 GLY A O 1
ATOM 793 N N . TYR A 1 106 ? 3.500 8.627 8.999 1.00 90.50 106 TYR A N 1
ATOM 794 C CA . TYR A 1 106 ? 3.336 10.084 9.080 1.00 90.50 106 TYR A CA 1
ATOM 795 C C . TYR A 1 106 ? 1.862 10.529 9.146 1.00 90.50 106 TYR A C 1
ATOM 797 O O . TYR A 1 106 ? 1.354 11.121 8.194 1.00 90.50 106 TYR A O 1
ATOM 805 N N . ASN A 1 107 ? 1.190 10.273 10.276 1.00 96.44 107 ASN A N 1
ATOM 806 C CA . ASN A 1 107 ? -0.154 10.796 10.554 1.00 96.44 107 ASN A CA 1
ATOM 807 C C . ASN A 1 107 ? -0.417 11.120 12.036 1.00 96.44 107 ASN A C 1
ATOM 809 O O . ASN A 1 107 ? 0.173 10.529 12.946 1.00 96.44 107 ASN A O 1
ATOM 813 N N . THR A 1 108 ? -1.341 12.049 12.283 1.00 96.88 108 THR A N 1
ATOM 814 C CA . THR A 1 108 ? -1.802 12.438 13.625 1.00 96.88 108 THR A CA 1
ATOM 815 C C . THR A 1 108 ? -3.018 11.628 14.087 1.00 96.88 108 THR A C 1
ATOM 817 O O . THR A 1 108 ? -3.622 10.875 13.321 1.00 96.88 108 THR A O 1
ATOM 820 N N . GLU A 1 109 ? -3.398 11.753 15.365 1.00 96.69 109 GLU A N 1
ATOM 821 C CA . GLU A 1 109 ? -4.617 11.097 15.866 1.00 96.69 109 GLU A CA 1
ATOM 822 C C . GLU A 1 109 ? -5.878 11.676 15.221 1.00 96.69 109 GLU A C 1
ATOM 824 O O . GLU A 1 109 ? -6.792 10.929 14.879 1.00 96.69 109 GLU A O 1
ATOM 829 N N . GLU A 1 110 ? -5.902 12.985 14.981 1.00 97.12 110 GLU A N 1
ATOM 830 C CA . GLU A 1 110 ? -6.989 13.664 14.280 1.00 97.12 110 GLU A CA 1
ATOM 831 C C . GLU A 1 110 ? -7.154 13.112 12.856 1.00 97.12 110 GLU A C 1
ATOM 833 O O . GLU A 1 110 ? -8.272 12.830 12.426 1.00 97.12 110 GLU A O 1
ATOM 838 N N . GLU A 1 111 ? -6.050 12.873 12.142 1.00 97.19 111 GLU A N 1
ATOM 839 C CA . GLU A 1 111 ? -6.076 12.262 10.809 1.00 97.19 111 GLU A CA 1
ATOM 840 C C . GLU A 1 111 ? -6.553 10.806 10.846 1.00 97.19 111 GLU A C 1
ATOM 842 O O . GLU A 1 111 ? -7.314 10.386 9.974 1.00 97.19 111 GLU A O 1
ATOM 847 N N . ARG A 1 112 ? -6.183 10.028 11.873 1.00 97.19 112 ARG A N 1
ATOM 848 C CA . ARG A 1 112 ? -6.704 8.661 12.055 1.00 97.19 112 ARG A CA 1
ATOM 849 C C . ARG A 1 112 ? -8.204 8.650 12.334 1.00 97.19 112 ARG A C 1
ATOM 851 O O . ARG A 1 112 ? -8.915 7.785 11.824 1.00 97.19 112 ARG A O 1
ATOM 858 N N . GLN A 1 113 ? -8.708 9.591 13.126 1.00 96.69 113 GLN A N 1
ATOM 859 C CA . GLN A 1 113 ? -10.146 9.739 13.363 1.00 96.69 113 GLN A CA 1
ATOM 860 C C . GLN A 1 113 ? -10.878 10.148 12.082 1.00 96.69 113 GLN A C 1
ATOM 862 O O . GLN A 1 113 ? -11.900 9.547 11.744 1.00 96.69 113 GLN A O 1
ATOM 867 N N . ALA A 1 114 ? -10.319 11.098 11.329 1.00 95.44 114 ALA A N 1
ATOM 868 C CA . ALA A 1 114 ? -10.852 11.503 10.035 1.00 95.44 114 ALA A CA 1
ATOM 869 C C . ALA A 1 114 ? -10.861 10.338 9.032 1.00 95.44 114 ALA A C 1
ATOM 871 O O . ALA A 1 114 ? -11.858 10.148 8.340 1.00 95.44 114 ALA A O 1
ATOM 872 N N . ALA A 1 115 ? -9.811 9.514 8.988 1.00 94.56 115 ALA A N 1
ATOM 873 C CA . ALA A 1 115 ? -9.758 8.319 8.150 1.00 94.56 115 ALA A CA 1
ATOM 874 C C . ALA A 1 115 ? -10.917 7.361 8.452 1.00 94.56 115 ALA A C 1
ATOM 876 O O . ALA A 1 115 ? -11.678 7.026 7.543 1.00 94.56 115 ALA A O 1
ATOM 877 N N . ARG A 1 116 ? -11.127 7.018 9.730 1.00 94.12 116 ARG A N 1
ATOM 878 C CA . ARG A 1 116 ? -12.245 6.156 10.154 1.00 94.12 116 ARG A CA 1
ATOM 879 C C . ARG A 1 116 ? -13.602 6.745 9.761 1.00 94.12 116 ARG A C 1
ATOM 881 O O . ARG A 1 116 ? -14.452 6.026 9.249 1.00 94.12 116 ARG A O 1
ATOM 888 N N . ALA A 1 117 ? -13.788 8.054 9.943 1.00 92.69 117 ALA A N 1
ATOM 889 C CA . ALA A 1 117 ? -15.020 8.746 9.559 1.00 92.69 117 ALA A CA 1
ATOM 890 C C . ALA A 1 117 ? -15.275 8.754 8.038 1.00 92.69 117 ALA A C 1
ATOM 892 O O . ALA A 1 117 ? -16.420 8.883 7.614 1.00 92.69 117 ALA A O 1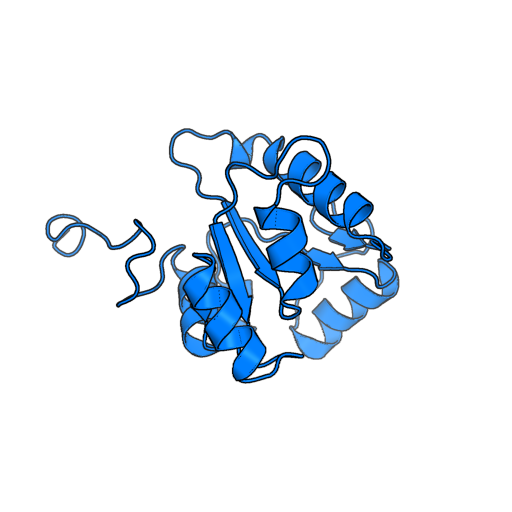
ATOM 893 N N . ASN A 1 118 ? -14.229 8.593 7.221 1.00 89.19 118 ASN A N 1
ATOM 894 C CA . ASN A 1 118 ? -14.309 8.522 5.759 1.00 89.19 118 ASN A CA 1
ATOM 895 C C . ASN A 1 118 ? -14.246 7.077 5.224 1.00 89.19 118 ASN A C 1
ATOM 897 O O . ASN A 1 118 ? -13.988 6.876 4.040 1.00 89.19 118 ASN A O 1
ATOM 901 N N . GLY A 1 119 ? -14.458 6.064 6.074 1.00 88.19 119 GLY A N 1
ATOM 902 C CA . GLY A 1 119 ? -14.466 4.658 5.651 1.00 88.19 119 GLY A CA 1
ATOM 903 C C . GLY A 1 119 ? -13.088 4.101 5.275 1.00 88.19 119 GLY A C 1
ATOM 904 O O . GLY A 1 119 ? -13.004 3.077 4.604 1.00 88.19 119 GLY A O 1
ATOM 905 N N . ILE A 1 120 ? -12.005 4.762 5.693 1.00 92.44 120 ILE A N 1
ATOM 906 C CA . ILE A 1 120 ? -10.634 4.268 5.542 1.00 92.44 120 ILE A CA 1
ATOM 907 C C . ILE A 1 120 ? -10.260 3.500 6.809 1.00 92.44 120 ILE A C 1
ATOM 909 O O . ILE A 1 120 ? -10.313 4.035 7.922 1.00 92.44 120 ILE A O 1
ATOM 913 N N . THR A 1 121 ? -9.828 2.252 6.642 1.00 94.25 121 THR A N 1
ATOM 914 C CA . THR A 1 121 ? -9.430 1.403 7.766 1.00 94.25 121 THR A CA 1
ATOM 915 C C . THR A 1 121 ? -8.056 1.816 8.280 1.00 94.25 121 THR A C 1
ATOM 917 O O . THR A 1 121 ? -7.087 1.887 7.531 1.00 94.25 121 THR A O 1
ATOM 920 N N . VAL A 1 122 ? -7.939 2.068 9.579 1.00 95.75 122 VAL A N 1
ATOM 921 C CA . VAL A 1 122 ? -6.653 2.376 10.217 1.00 95.75 122 VAL A CA 1
ATOM 922 C C . VAL A 1 122 ? -6.024 1.076 10.706 1.00 95.75 122 VAL A C 1
ATOM 924 O O . VAL A 1 122 ? -6.635 0.383 11.515 1.00 95.75 122 VAL A O 1
ATOM 927 N N . LEU A 1 123 ? -4.816 0.760 10.239 1.00 95.88 123 LEU A N 1
ATOM 928 C CA . LEU A 1 123 ? -4.096 -0.462 10.603 1.00 95.88 123 LEU A CA 1
ATOM 929 C C . LEU A 1 123 ? -2.975 -0.179 11.599 1.00 95.88 123 LEU A C 1
ATOM 931 O O . LEU A 1 123 ? -2.205 0.769 11.424 1.00 95.88 123 LEU A O 1
ATOM 935 N N . SER A 1 124 ? -2.823 -1.056 12.589 1.00 95.62 124 SER A N 1
ATOM 936 C CA . SER A 1 124 ? -1.557 -1.223 13.306 1.00 95.62 124 SER A CA 1
ATOM 937 C C . SER A 1 124 ? -0.529 -1.959 12.435 1.00 95.62 124 SER A C 1
ATOM 939 O O . SER A 1 124 ? -0.865 -2.557 11.405 1.00 95.62 124 SER A O 1
ATOM 941 N N . LEU A 1 125 ? 0.745 -1.934 12.840 1.00 94.44 125 LEU A N 1
ATOM 942 C CA . LEU A 1 125 ? 1.803 -2.633 12.106 1.00 94.44 125 LEU A CA 1
ATOM 943 C C . LEU A 1 125 ? 1.557 -4.148 12.086 1.00 94.44 125 LEU A C 1
ATOM 945 O O . LEU A 1 125 ? 1.814 -4.805 11.076 1.00 94.44 125 LEU A O 1
ATOM 949 N N . GLU A 1 126 ? 1.050 -4.692 13.189 1.00 93.12 126 GLU A N 1
ATOM 950 C CA . GLU A 1 126 ? 0.686 -6.098 13.350 1.00 93.12 126 GLU A CA 1
ATOM 951 C C . GLU A 1 126 ? -0.430 -6.477 12.374 1.00 93.12 126 GLU A C 1
ATOM 953 O O . GLU A 1 126 ? -0.243 -7.391 11.572 1.00 93.12 126 GLU A O 1
ATOM 958 N N . GLN A 1 127 ? -1.522 -5.706 12.349 1.00 94.44 127 GLN A N 1
ATOM 959 C CA . GLN A 1 127 ? -2.649 -5.927 11.435 1.00 94.44 127 GLN A CA 1
ATOM 960 C C . GLN A 1 127 ? -2.228 -5.830 9.964 1.00 94.44 127 GLN A C 1
ATOM 962 O O . GLN A 1 127 ? -2.677 -6.599 9.121 1.00 94.44 127 GLN A O 1
ATOM 967 N N . CYS A 1 128 ? -1.313 -4.918 9.635 1.00 94.25 128 CYS A N 1
ATOM 968 C CA . CYS A 1 128 ? -0.750 -4.842 8.290 1.00 94.25 128 CYS A CA 1
ATOM 969 C C . CYS A 1 128 ? 0.072 -6.087 7.930 1.00 94.25 128 CYS A C 1
ATOM 971 O O . CYS A 1 128 ? -0.005 -6.591 6.810 1.00 94.25 128 CYS A O 1
ATOM 973 N N . CYS A 1 129 ? 0.845 -6.624 8.877 1.00 93.25 129 CYS A N 1
ATOM 974 C CA . CYS A 1 129 ? 1.567 -7.874 8.656 1.00 93.25 129 CYS A CA 1
ATOM 975 C C . CYS A 1 129 ? 0.612 -9.057 8.447 1.00 93.25 129 CYS A C 1
ATOM 977 O O . CYS A 1 129 ? 0.911 -9.913 7.617 1.00 93.25 129 CYS A O 1
ATOM 979 N N . GLU A 1 130 ? -0.508 -9.105 9.167 1.00 91.62 130 GLU A N 1
ATOM 980 C CA . GLU A 1 130 ? -1.565 -10.102 8.957 1.00 91.62 130 GLU A CA 1
ATOM 981 C C . GLU A 1 130 ? -2.189 -9.965 7.569 1.00 91.62 130 GLU A C 1
ATOM 983 O O . GLU A 1 130 ? -2.201 -10.941 6.821 1.00 91.62 130 GLU A O 1
ATOM 988 N N . LEU A 1 131 ? -2.569 -8.747 7.170 1.00 91.69 131 LEU A N 1
ATOM 989 C CA . LEU A 1 131 ? -3.111 -8.474 5.839 1.00 91.69 131 LEU A CA 1
ATOM 990 C C . LEU A 1 131 ? -2.172 -8.955 4.727 1.00 91.69 131 LEU A C 1
ATOM 992 O O . LEU A 1 131 ? -2.608 -9.567 3.758 1.00 91.69 131 LEU A O 1
ATOM 996 N N . ILE A 1 132 ? -0.867 -8.712 4.864 1.00 91.69 132 ILE A N 1
ATOM 997 C CA . ILE A 1 132 ? 0.128 -9.144 3.875 1.00 91.69 132 ILE A CA 1
ATOM 998 C C . ILE A 1 132 ? 0.257 -10.674 3.840 1.00 91.69 132 ILE A C 1
ATOM 1000 O O . ILE A 1 132 ? 0.402 -11.248 2.759 1.00 91.69 132 ILE A O 1
ATOM 1004 N N . LYS A 1 133 ? 0.224 -11.345 4.997 1.00 89.19 133 LYS A N 1
ATOM 1005 C CA . LYS A 1 133 ? 0.366 -12.808 5.089 1.00 89.19 133 LYS A CA 1
ATOM 1006 C C . LYS A 1 133 ? -0.866 -13.545 4.576 1.00 89.19 133 LYS A C 1
ATOM 1008 O O . LYS A 1 133 ? -0.723 -14.541 3.876 1.00 89.19 133 LYS A O 1
ATOM 1013 N N . TRP A 1 134 ? -2.049 -13.054 4.923 1.00 84.88 134 TRP A N 1
ATOM 1014 C CA . TRP A 1 134 ? -3.295 -13.806 4.791 1.00 84.88 134 TRP A CA 1
ATOM 1015 C C . TRP A 1 134 ? -4.269 -13.199 3.779 1.00 84.88 134 TRP A C 1
ATOM 1017 O O . TRP A 1 134 ? -5.192 -13.874 3.346 1.00 84.88 134 TRP A O 1
ATOM 1027 N N . GLY A 1 135 ? -4.072 -11.941 3.372 1.00 79.88 135 GLY A N 1
ATOM 1028 C CA . GLY A 1 135 ? -5.037 -11.200 2.549 1.00 79.88 135 GLY A CA 1
ATOM 1029 C C . GLY A 1 135 ? -6.279 -10.731 3.320 1.00 79.88 135 GLY A C 1
ATOM 1030 O O . GLY A 1 135 ? -7.220 -10.226 2.708 1.00 79.88 135 GLY A O 1
ATOM 1031 N N . VAL A 1 136 ? -6.283 -10.896 4.647 1.00 73.88 136 VAL A N 1
ATOM 1032 C CA . VAL A 1 136 ? -7.393 -10.579 5.559 1.00 73.88 136 VAL A CA 1
ATOM 1033 C C . VAL A 1 136 ? -6.833 -9.996 6.861 1.00 73.88 136 VAL A C 1
ATOM 1035 O O . VAL A 1 136 ? -5.723 -10.361 7.265 1.00 73.88 136 VAL A O 1
ATOM 1038 N N . VAL A 1 137 ? -7.572 -9.095 7.512 1.00 67.50 137 VAL A N 1
ATOM 1039 C CA . VAL A 1 137 ? -7.250 -8.603 8.865 1.00 67.50 137 VAL A CA 1
ATOM 1040 C C . VAL A 1 137 ? -8.242 -9.192 9.859 1.00 67.50 137 VAL A C 1
ATOM 1042 O O . VAL A 1 137 ? -9.437 -8.952 9.751 1.00 67.50 137 VAL A O 1
ATOM 1045 N N . MET A 1 138 ? -7.757 -9.929 10.858 1.00 65.19 138 MET A N 1
ATOM 1046 C CA . MET A 1 138 ? -8.638 -10.542 11.855 1.00 65.19 138 MET A CA 1
ATOM 1047 C C . MET A 1 138 ? -9.216 -9.483 12.807 1.00 65.19 138 MET A C 1
ATOM 1049 O O . MET A 1 138 ? -8.475 -8.650 13.337 1.00 65.19 138 MET A O 1
ATOM 1053 N N . GLY A 1 139 ? -10.528 -9.527 13.067 1.00 60.78 139 GLY A N 1
ATOM 1054 C CA . GLY A 1 139 ? -11.191 -8.631 14.024 1.00 60.78 139 GLY A CA 1
ATOM 1055 C C . GLY A 1 139 ? -11.426 -7.211 13.502 1.00 60.78 139 GLY A C 1
ATOM 1056 O O . GLY A 1 139 ? -11.720 -6.301 14.281 1.00 60.78 139 GLY A O 1
ATOM 1057 N N . VAL A 1 140 ? -11.287 -7.013 12.194 1.00 57.44 140 VAL A N 1
ATOM 1058 C CA . VAL A 1 140 ? -11.739 -5.827 11.475 1.00 57.44 140 VAL A CA 1
ATOM 1059 C C . VAL A 1 140 ? -12.658 -6.340 10.379 1.00 57.44 140 VAL A C 1
ATOM 1061 O O . VAL A 1 140 ? -12.215 -7.147 9.570 1.00 57.44 140 VAL A O 1
ATOM 1064 N N . ASP A 1 141 ? -13.906 -5.863 10.331 1.00 58.22 141 ASP A N 1
ATOM 1065 C CA . ASP A 1 141 ? -14.808 -6.168 9.215 1.00 58.22 141 ASP A CA 1
ATOM 1066 C C . ASP A 1 141 ? -14.292 -5.469 7.953 1.00 58.22 141 ASP A C 1
ATOM 1068 O O . ASP A 1 141 ? -14.653 -4.344 7.605 1.00 58.22 141 ASP A O 1
ATOM 1072 N N . ASP A 1 142 ? -13.344 -6.128 7.306 1.00 58.62 142 ASP A N 1
ATOM 1073 C CA . ASP A 1 142 ? -12.805 -5.764 6.017 1.00 58.62 142 ASP A CA 1
ATOM 1074 C C . ASP A 1 142 ? -13.524 -6.535 4.899 1.00 58.62 142 ASP A C 1
ATOM 1076 O O . ASP A 1 142 ? -13.061 -6.495 3.760 1.00 58.62 142 ASP A O 1
ATOM 1080 N N . GLY A 1 143 ? -14.639 -7.233 5.172 1.00 59.16 143 GLY A N 1
ATOM 1081 C CA . GLY A 1 143 ? -15.336 -8.101 4.213 1.00 59.16 143 GLY A CA 1
ATOM 1082 C C . GLY A 1 143 ? -14.473 -9.271 3.716 1.00 59.16 143 GLY A C 1
ATOM 1083 O O . GLY A 1 143 ? -14.571 -9.690 2.553 1.00 59.16 143 GLY A O 1
ATOM 1084 N N . CYS A 1 144 ? -13.517 -9.703 4.535 1.00 58.06 144 CYS A N 1
ATOM 1085 C CA . CYS A 1 144 ? -12.538 -10.745 4.249 1.00 58.06 144 CYS A CA 1
ATOM 1086 C C . CYS A 1 144 ? -12.449 -11.781 5.381 1.00 58.06 144 CYS A C 1
ATOM 1088 O O . CYS A 1 144 ? -11.696 -12.737 5.223 1.00 58.06 144 CYS A O 1
ATOM 1090 N N . GLU A 1 145 ? -13.195 -11.624 6.480 1.00 60.66 145 GLU A N 1
ATOM 1091 C CA . GLU A 1 145 ? -13.237 -12.637 7.535 1.00 60.66 145 GLU A CA 1
ATOM 1092 C C . GLU A 1 145 ? -13.729 -13.975 6.952 1.00 60.66 145 GLU A C 1
ATOM 1094 O O . GLU A 1 145 ? -14.775 -13.992 6.296 1.00 60.66 145 GLU A O 1
ATOM 1099 N N . PRO A 1 146 ? -12.970 -15.074 7.129 1.00 58.53 146 PRO A N 1
ATOM 1100 C CA . PRO A 1 146 ? -13.385 -16.381 6.645 1.00 58.53 146 PRO A CA 1
ATOM 1101 C C . PRO A 1 146 ? -14.672 -16.806 7.347 1.00 58.53 146 PRO A C 1
ATOM 1103 O O . PRO A 1 146 ? -14.810 -16.638 8.565 1.00 58.53 146 PRO A O 1
ATOM 1106 N N . GLU A 1 147 ? -15.617 -17.362 6.591 1.00 59.59 147 GLU A N 1
ATOM 1107 C CA . GLU A 1 147 ? -16.835 -17.897 7.196 1.00 59.59 147 GLU A CA 1
ATOM 1108 C C . GLU A 1 147 ? -16.494 -19.112 8.080 1.00 59.59 147 GLU A C 1
ATOM 1110 O O . GLU A 1 147 ? -15.454 -19.763 7.939 1.00 59.59 147 GLU A O 1
ATOM 1115 N N . ALA A 1 148 ? -17.337 -19.399 9.077 1.00 55.53 148 ALA A N 1
ATOM 1116 C CA . ALA A 1 148 ? -17.039 -20.403 10.106 1.00 55.53 148 ALA A CA 1
ATOM 1117 C C . ALA A 1 148 ? -16.757 -21.813 9.533 1.00 55.53 148 ALA A C 1
ATOM 1119 O O . ALA A 1 148 ? -16.089 -22.631 10.173 1.00 55.53 148 ALA A O 1
ATOM 1120 N N . ASP A 1 149 ? -17.251 -22.091 8.329 1.00 56.66 149 ASP A N 1
ATOM 1121 C CA . ASP A 1 149 ? -17.049 -23.314 7.556 1.00 56.66 149 ASP A CA 1
ATOM 1122 C C . ASP A 1 149 ? -15.691 -23.381 6.829 1.00 56.66 149 ASP A C 1
ATOM 1124 O O . ASP A 1 149 ? -15.203 -24.481 6.558 1.00 56.66 149 ASP A O 1
ATOM 1128 N N . GLU A 1 150 ? -15.042 -22.245 6.565 1.00 54.88 150 GLU A N 1
ATOM 1129 C CA . GLU A 1 150 ? -13.689 -22.167 5.995 1.00 54.88 150 GLU A CA 1
ATOM 1130 C C . GLU A 1 150 ? -12.599 -22.410 7.053 1.00 54.88 150 GLU A C 1
ATOM 1132 O O . GLU A 1 150 ? -11.514 -22.886 6.729 1.00 54.88 150 GLU A O 1
ATOM 1137 N N . ILE A 1 151 ? -12.897 -22.145 8.331 1.00 52.44 151 ILE A N 1
ATOM 1138 C CA . ILE A 1 151 ? -11.968 -22.324 9.465 1.00 52.44 151 ILE A CA 1
ATOM 1139 C C . ILE A 1 151 ? -11.882 -23.797 9.914 1.00 52.44 151 ILE A C 1
ATOM 1141 O O . ILE A 1 151 ? -10.913 -24.205 10.554 1.00 52.44 151 ILE A O 1
ATOM 1145 N N . THR A 1 152 ? -12.892 -24.615 9.600 1.00 44.34 152 THR A N 1
ATOM 1146 C CA . THR A 1 152 ? -12.996 -26.014 10.061 1.00 44.34 152 THR A CA 1
ATOM 1147 C C . THR A 1 152 ? -12.539 -27.067 9.042 1.00 44.34 152 THR A C 1
ATOM 1149 O O . THR A 1 152 ? -12.667 -28.261 9.329 1.00 44.34 152 THR A O 1
ATOM 1152 N N . ARG A 1 153 ? -12.007 -26.667 7.880 1.00 38.91 153 ARG A N 1
ATOM 1153 C CA . ARG A 1 153 ? -11.527 -27.578 6.824 1.00 38.91 153 ARG A CA 1
ATOM 1154 C C . ARG A 1 153 ? -10.012 -27.675 6.727 1.00 38.91 153 ARG A C 1
ATOM 1156 O O . ARG A 1 153 ? -9.332 -26.642 6.886 1.00 38.91 153 ARG A O 1
#

Secondary structure (DSSP, 8-state):
-HHHHHT-SS---EE-SS-HHHHHHHHHHHH-----TT-TTEE---PSSTHHHHHHHHHHHTSGGGGSTT--EEEEES-HHHHHHHHTTTTS--TTEEEEEETTSS--HHHHHHHHHTTPEEE-HHHHHHHHHHSS-TTS-SS-PPPTTTTT-

Sequence (153 aa):
MIDALRHSPNPVYFASSKSGALVSRILRDNLGLDVPDDSPRVFAGLLPPNQAKAAALRDIAARPVCQTPGAKLHFIDDRFETLQAMSAGVEGGVAPWKLYLAAWGYNTEEERQAARANGITVLSLEQCCELIKWGVVMGVDDGCEPEADEITR